Protein AF-A0A455SJT1-F1 (afdb_monomer_lite)

Secondary structure (DSSP, 8-state):
-----------HHHHHHHHHHHHHHHHHHHHHHHHHHHSSS--HHHHHHHHHHHHHH-HHHHSS-HHHHHHHHHHHHHHHGGGGGGGGGGGGSTTTHHHHHHHHS--

Radius of gyration: 16.38 Å; chains: 1; bounding box: 44×31×42 Å

InterPro domains:
  IPR016059 DNA ligase, ATP-dependent, conserved site [PS00697] (5-13)

Foldseek 3Di:
DDDDDDDDDDDPVVVVVVVLLVVLLVVLLVVLLVVPLVDAPDDLVNSLVVLVVVVVVDVSSVVDDSVSSNVSSVVSCVVCVVCNVV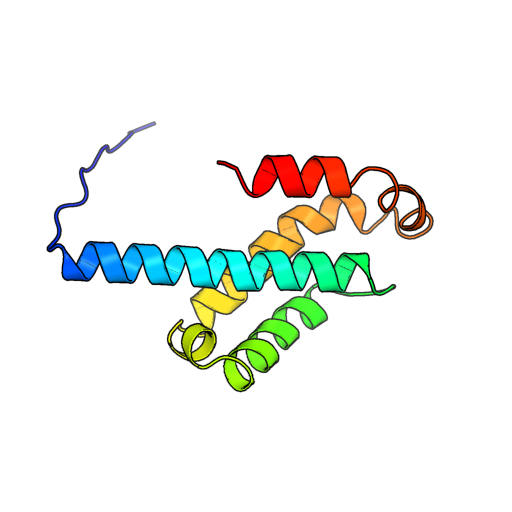RVPSVPVVVCVVVVVVVVVPD

Structure (mmCIF, N/CA/C/O backbone):
data_AF-A0A455SJT1-F1
#
_entry.id   AF-A0A455SJT1-F1
#
loop_
_atom_site.group_PDB
_atom_site.id
_atom_site.type_symbol
_atom_site.label_atom_id
_atom_site.label_alt_id
_atom_site.label_comp_id
_atom_site.label_asym_id
_atom_site.label_entity_id
_atom_site.label_seq_id
_atom_site.pdbx_PDB_ins_code
_atom_site.Cartn_x
_atom_site.Cartn_y
_atom_site.Cartn_z
_atom_site.occupancy
_atom_site.B_iso_or_equiv
_atom_site.auth_seq_id
_atom_site.auth_comp_id
_atom_site.auth_asym_id
_atom_site.auth_atom_id
_atom_site.pdbx_PDB_model_num
ATOM 1 N N . MET A 1 1 ? 27.036 13.695 5.127 1.00 56.38 1 MET A N 1
ATOM 2 C CA . MET A 1 1 ? 25.866 13.038 4.510 1.00 56.38 1 MET A CA 1
ATOM 3 C C . MET A 1 1 ? 26.153 12.923 3.025 1.00 56.38 1 MET A C 1
ATOM 5 O O . MET A 1 1 ? 26.275 13.953 2.380 1.00 56.38 1 MET A O 1
ATOM 9 N N . LEU A 1 2 ? 26.384 11.711 2.519 1.00 56.09 2 LEU A N 1
ATOM 10 C CA . LEU A 1 2 ? 26.608 11.482 1.090 1.00 56.09 2 LEU A CA 1
ATOM 11 C C . LEU A 1 2 ? 25.241 11.405 0.407 1.00 56.09 2 LEU A C 1
ATOM 13 O O . LEU A 1 2 ? 24.408 10.594 0.806 1.00 56.09 2 LEU A O 1
ATOM 17 N N . ILE A 1 3 ? 25.004 12.279 -0.567 1.00 62.12 3 ILE A N 1
ATOM 18 C CA . ILE A 1 3 ? 23.790 12.279 -1.383 1.00 62.12 3 ILE A CA 1
ATOM 19 C C . ILE A 1 3 ? 24.190 11.702 -2.737 1.00 62.12 3 ILE A C 1
ATOM 21 O O . ILE A 1 3 ? 24.996 12.294 -3.449 1.00 62.12 3 ILE A O 1
ATOM 25 N N . TYR A 1 4 ? 23.664 10.523 -3.058 1.00 73.25 4 TYR A N 1
ATOM 26 C CA . TYR A 1 4 ? 23.825 9.915 -4.372 1.00 73.25 4 TYR A CA 1
ATOM 27 C C . TYR A 1 4 ? 22.604 10.265 -5.213 1.00 73.25 4 TYR A C 1
ATOM 29 O O . TYR A 1 4 ? 21.497 9.812 -4.925 1.00 73.25 4 TYR A O 1
ATOM 37 N N . GLU A 1 5 ? 22.808 11.073 -6.246 1.00 76.56 5 GLU A N 1
ATOM 38 C CA . GLU A 1 5 ? 21.791 11.333 -7.258 1.00 76.56 5 GLU A CA 1
ATOM 39 C C . GLU A 1 5 ? 22.012 10.372 -8.425 1.00 76.56 5 GLU A C 1
ATOM 41 O O . GLU A 1 5 ? 23.073 10.361 -9.048 1.00 76.56 5 GLU A O 1
ATOM 46 N N . TYR A 1 6 ? 21.012 9.540 -8.708 1.00 77.94 6 TYR A N 1
ATOM 47 C CA . TYR A 1 6 ? 21.037 8.615 -9.834 1.00 77.94 6 TYR A CA 1
ATOM 48 C C . TYR A 1 6 ? 19.816 8.867 -10.709 1.00 77.94 6 TYR A C 1
ATOM 50 O O . TYR A 1 6 ? 18.690 8.946 -10.213 1.00 77.94 6 TYR A O 1
ATOM 58 N N . LYS A 1 7 ? 20.035 9.001 -12.017 1.00 80.50 7 LYS A N 1
ATOM 59 C CA . LYS A 1 7 ? 18.943 9.064 -12.989 1.00 80.50 7 LYS A CA 1
ATOM 60 C C . LYS A 1 7 ? 18.531 7.637 -13.312 1.00 80.50 7 LYS A C 1
ATOM 62 O O . LYS A 1 7 ? 19.368 6.814 -13.666 1.00 80.50 7 LYS A O 1
ATOM 67 N N . LEU A 1 8 ? 17.249 7.348 -13.139 1.00 83.19 8 LEU A N 1
ATOM 68 C CA . LEU A 1 8 ? 16.693 6.040 -13.444 1.00 83.19 8 LEU A CA 1
ATOM 69 C C . LEU A 1 8 ? 16.644 5.906 -14.971 1.00 83.19 8 LEU A C 1
ATOM 71 O O . LEU A 1 8 ? 15.908 6.645 -15.619 1.00 83.19 8 LEU A O 1
ATOM 75 N N . ASP A 1 9 ? 17.473 5.029 -15.534 1.00 88.56 9 ASP A N 1
ATOM 76 C CA . ASP A 1 9 ? 17.437 4.687 -16.957 1.00 88.56 9 ASP A CA 1
ATOM 77 C C . ASP A 1 9 ? 16.565 3.445 -17.155 1.00 88.56 9 ASP A C 1
ATOM 79 O O . ASP A 1 9 ? 16.608 2.499 -16.363 1.00 88.56 9 ASP A O 1
ATOM 83 N N . GLY A 1 10 ? 15.725 3.468 -18.181 1.00 91.06 10 GLY A N 1
ATOM 84 C CA . GLY A 1 10 ? 14.723 2.440 -18.388 1.00 91.06 10 GLY A CA 1
ATOM 85 C C . GLY A 1 10 ? 14.012 2.558 -19.725 1.00 91.06 10 GLY A C 1
ATOM 86 O O . GLY A 1 10 ? 13.896 3.616 -20.339 1.00 91.06 10 GLY A O 1
ATOM 87 N N . SER A 1 11 ? 13.490 1.431 -20.185 1.00 96.38 11 SER A N 1
ATOM 88 C CA . SER A 1 11 ? 12.595 1.388 -21.335 1.00 96.38 11 SER A CA 1
ATOM 89 C C . SER A 1 11 ? 11.237 2.018 -21.010 1.00 96.38 11 SER A C 1
ATOM 91 O O . SER A 1 11 ? 10.779 2.043 -19.864 1.00 96.38 11 SER A O 1
ATOM 93 N N . ARG A 1 12 ? 10.511 2.433 -22.053 1.00 95.44 12 ARG A N 1
ATOM 94 C CA . ARG A 1 12 ? 9.135 2.943 -21.926 1.00 95.44 12 ARG A CA 1
ATOM 95 C C . ARG A 1 12 ? 8.199 1.966 -21.202 1.00 95.44 12 ARG A C 1
ATOM 97 O O . ARG A 1 12 ? 7.338 2.400 -20.443 1.00 95.44 12 ARG A O 1
ATOM 104 N N . ALA A 1 13 ? 8.376 0.661 -21.417 1.00 96.25 13 ALA A N 1
ATOM 105 C CA . ALA A 1 13 ? 7.583 -0.373 -20.755 1.00 96.25 13 ALA A CA 1
ATOM 106 C C . ALA A 1 13 ? 7.856 -0.435 -19.242 1.00 96.25 13 ALA A C 1
ATOM 108 O O . ALA A 1 13 ? 6.921 -0.557 -18.456 1.00 96.25 13 ALA A O 1
ATOM 109 N N . GLN A 1 14 ? 9.118 -0.290 -18.824 1.00 95.06 14 GLN A N 1
ATOM 110 C CA . GLN A 1 14 ? 9.484 -0.266 -17.405 1.00 95.06 14 GLN A CA 1
ATOM 111 C C . GLN A 1 14 ? 8.910 0.964 -16.699 1.00 95.06 14 GLN A C 1
ATOM 113 O O . GLN A 1 14 ? 8.327 0.828 -15.626 1.00 95.06 14 GLN A O 1
ATOM 118 N N . PHE A 1 15 ? 8.990 2.145 -17.318 1.00 95.38 15 PHE A N 1
ATOM 119 C CA . PHE A 1 15 ? 8.359 3.344 -16.762 1.00 95.38 15 PHE A CA 1
ATOM 120 C C . PHE A 1 15 ? 6.840 3.196 -16.645 1.00 95.38 15 PHE A C 1
ATOM 122 O O . PHE A 1 15 ? 6.275 3.534 -15.610 1.00 95.38 15 PHE A O 1
ATOM 129 N N . ALA A 1 16 ? 6.178 2.620 -17.653 1.00 95.62 16 ALA A N 1
ATOM 130 C CA . ALA A 1 16 ? 4.740 2.366 -17.591 1.00 95.62 16 ALA A CA 1
ATOM 131 C C . ALA A 1 16 ? 4.356 1.424 -16.432 1.00 95.62 16 ALA A C 1
ATOM 133 O O . ALA A 1 16 ? 3.378 1.690 -15.733 1.00 95.62 16 ALA A O 1
ATOM 134 N N . ALA A 1 17 ? 5.148 0.374 -16.188 1.00 94.56 17 ALA A N 1
ATOM 135 C CA . ALA A 1 17 ? 4.938 -0.544 -15.069 1.00 94.56 17 ALA A CA 1
ATOM 136 C C . ALA A 1 17 ? 5.157 0.134 -13.703 1.00 94.56 17 ALA A C 1
ATOM 138 O O . ALA A 1 17 ? 4.395 -0.104 -12.766 1.00 94.56 17 ALA A O 1
ATOM 139 N N . ILE A 1 18 ? 6.160 1.015 -13.586 1.00 94.81 18 ILE A N 1
ATOM 140 C CA . ILE A 1 18 ? 6.386 1.820 -12.374 1.00 94.81 18 ILE A CA 1
ATOM 141 C C . ILE A 1 18 ? 5.182 2.728 -12.108 1.00 94.81 18 ILE A C 1
ATOM 143 O O . ILE A 1 18 ? 4.662 2.751 -10.994 1.00 94.81 18 ILE A O 1
ATOM 147 N N . GLU A 1 19 ? 4.697 3.428 -13.131 1.00 95.44 19 GLU A N 1
ATOM 148 C CA . GLU A 1 19 ? 3.520 4.293 -13.031 1.00 95.44 19 GLU A CA 1
ATOM 149 C C . GLU A 1 19 ? 2.263 3.518 -12.600 1.00 95.44 19 GLU A C 1
ATOM 151 O O . GLU A 1 19 ? 1.491 3.973 -11.752 1.00 95.44 19 GLU A O 1
ATOM 156 N N . GLU A 1 20 ? 2.062 2.309 -13.127 1.00 96.06 20 GLU A N 1
ATOM 157 C CA . GLU A 1 20 ? 0.969 1.428 -12.704 1.00 96.06 20 GLU A CA 1
ATOM 158 C C . GLU A 1 20 ? 1.114 0.978 -11.241 1.00 96.06 20 GLU A C 1
ATOM 160 O O . GLU A 1 20 ? 0.140 1.006 -10.478 1.00 96.06 20 GLU A O 1
ATOM 165 N N . ALA A 1 21 ? 2.330 0.634 -10.811 1.00 96.06 21 ALA A N 1
ATOM 166 C CA . ALA A 1 21 ? 2.611 0.267 -9.427 1.00 96.06 21 ALA A CA 1
ATOM 167 C C . ALA A 1 21 ? 2.379 1.442 -8.459 1.00 96.06 21 ALA A C 1
ATOM 169 O O . ALA A 1 21 ? 1.824 1.246 -7.370 1.00 96.06 21 ALA A O 1
ATOM 170 N N . ILE A 1 22 ? 2.740 2.670 -8.853 1.00 96.00 22 ILE A N 1
ATOM 171 C CA . ILE A 1 22 ? 2.479 3.892 -8.078 1.00 96.00 22 ILE A CA 1
ATOM 172 C C . ILE A 1 22 ? 0.972 4.108 -7.927 1.00 96.00 22 ILE A C 1
ATOM 174 O O . ILE A 1 22 ? 0.497 4.258 -6.796 1.00 96.00 22 ILE A O 1
ATOM 178 N N . ARG A 1 23 ? 0.206 4.050 -9.026 1.00 96.75 23 ARG A N 1
ATOM 179 C CA . ARG A 1 23 ? -1.262 4.187 -8.994 1.00 96.75 23 ARG A CA 1
ATOM 180 C C . ARG A 1 23 ? -1.913 3.141 -8.092 1.00 96.75 23 ARG A C 1
ATOM 182 O O . ARG A 1 23 ? -2.747 3.474 -7.252 1.00 96.75 23 ARG A O 1
ATOM 189 N N . THR A 1 24 ? -1.483 1.888 -8.201 1.00 96.88 24 THR A N 1
ATOM 190 C CA . THR A 1 24 ? -1.994 0.784 -7.375 1.00 96.88 24 THR A CA 1
ATOM 191 C C . THR A 1 24 ? -1.673 0.987 -5.892 1.00 96.88 24 THR A C 1
ATOM 193 O O . THR A 1 24 ? -2.530 0.806 -5.026 1.00 96.88 24 THR A O 1
ATOM 196 N N . THR A 1 25 ? -0.457 1.438 -5.578 1.00 96.94 25 THR A N 1
ATOM 197 C CA . THR A 1 25 ? -0.042 1.754 -4.202 1.00 96.94 25 THR A CA 1
ATOM 198 C C . THR A 1 25 ? -0.884 2.888 -3.611 1.00 96.94 25 THR A C 1
ATOM 200 O O . THR A 1 25 ? -1.341 2.799 -2.469 1.00 96.94 25 THR A O 1
ATOM 203 N N . GLN A 1 26 ? -1.118 3.953 -4.384 1.00 96.19 26 GLN A N 1
ATOM 204 C CA . GLN A 1 26 ? -1.966 5.074 -3.978 1.00 96.19 26 GLN A CA 1
ATOM 205 C C . GLN A 1 26 ? -3.416 4.633 -3.756 1.00 96.19 26 GLN A C 1
ATOM 207 O O . GLN A 1 26 ? -4.014 5.023 -2.754 1.00 96.19 26 GLN A O 1
ATOM 212 N N . PHE A 1 27 ? -3.956 3.782 -4.633 1.00 97.31 27 PHE A N 1
ATOM 213 C CA . PHE A 1 27 ? -5.292 3.204 -4.490 1.00 97.31 27 PHE A CA 1
ATOM 214 C C . PHE A 1 27 ? -5.453 2.455 -3.161 1.00 97.31 27 PHE A C 1
ATOM 216 O O . PHE A 1 27 ? -6.386 2.736 -2.405 1.00 97.31 27 PHE A O 1
ATOM 223 N N . ILE A 1 28 ? -4.518 1.558 -2.830 1.00 97.00 28 ILE A N 1
ATOM 224 C CA . ILE A 1 28 ? -4.558 0.794 -1.573 1.00 97.00 28 ILE A CA 1
ATOM 225 C C . ILE A 1 28 ? -4.473 1.740 -0.373 1.00 97.00 28 ILE A C 1
ATOM 227 O O . ILE A 1 28 ? -5.325 1.685 0.512 1.00 97.00 28 ILE A O 1
ATOM 231 N N . ARG A 1 29 ? -3.500 2.662 -0.369 1.00 96.31 29 ARG A N 1
ATOM 232 C CA . ARG A 1 29 ? -3.330 3.645 0.711 1.00 96.31 29 ARG A CA 1
ATOM 233 C C . ARG A 1 29 ? -4.602 4.467 0.932 1.00 96.31 29 ARG A C 1
ATOM 235 O O . ARG A 1 29 ? -5.054 4.605 2.065 1.00 96.31 29 ARG A O 1
ATOM 242 N N . ASN A 1 30 ? -5.179 5.015 -0.137 1.00 96.12 30 ASN A N 1
ATOM 243 C CA . ASN A 1 30 ? -6.368 5.865 -0.063 1.00 96.12 30 ASN A CA 1
ATOM 244 C C . ASN A 1 30 ? -7.598 5.074 0.410 1.00 96.12 30 ASN A C 1
ATOM 246 O O . ASN A 1 30 ? -8.394 5.592 1.192 1.00 96.12 30 ASN A O 1
ATOM 250 N N . THR A 1 31 ? -7.719 3.807 0.012 1.00 95.56 31 THR A N 1
ATOM 251 C CA . THR A 1 31 ? -8.784 2.914 0.486 1.00 95.56 31 THR A CA 1
ATOM 252 C C . THR A 1 31 ? -8.636 2.591 1.975 1.00 95.56 31 THR A C 1
ATOM 254 O O . THR A 1 31 ? -9.616 2.652 2.713 1.00 95.56 31 THR A O 1
ATOM 257 N N . CYS A 1 32 ? -7.416 2.337 2.460 1.00 95.12 32 CYS A N 1
ATOM 258 C CA . CYS A 1 32 ? -7.141 2.159 3.890 1.00 95.12 32 CYS A CA 1
ATOM 259 C C . CYS A 1 32 ? -7.468 3.421 4.708 1.00 95.12 32 CYS A C 1
ATOM 261 O O . CYS A 1 32 ? -8.058 3.321 5.784 1.00 95.12 32 CYS A O 1
ATOM 263 N N . LEU A 1 33 ? -7.129 4.609 4.193 1.00 92.38 33 LEU A N 1
ATOM 264 C CA . LEU A 1 33 ? -7.496 5.882 4.824 1.00 92.38 33 LEU A CA 1
ATOM 265 C C . LEU A 1 33 ? -9.018 6.049 4.900 1.00 92.38 33 LEU A C 1
ATOM 267 O O . LEU A 1 33 ? -9.539 6.394 5.960 1.00 92.38 33 LEU A O 1
ATOM 271 N N . ARG A 1 34 ? -9.732 5.753 3.807 1.00 91.69 34 ARG A N 1
ATOM 272 C CA . ARG A 1 34 ? -11.199 5.796 3.761 1.00 91.69 34 ARG A CA 1
ATOM 273 C C . ARG A 1 34 ? -11.823 4.836 4.774 1.00 91.69 34 ARG A C 1
ATOM 275 O O . ARG A 1 34 ? -12.660 5.262 5.561 1.00 91.69 34 ARG A O 1
ATOM 282 N N . LEU A 1 35 ? -11.350 3.588 4.824 1.00 91.75 35 LEU A N 1
ATOM 283 C CA . LEU A 1 35 ? -11.791 2.588 5.801 1.00 91.75 35 LEU A CA 1
ATOM 284 C C . LEU A 1 35 ? -11.635 3.098 7.240 1.00 91.75 35 LEU A C 1
ATOM 286 O O . LEU A 1 35 ? -12.557 2.982 8.044 1.00 91.75 35 LEU A O 1
ATOM 290 N N . TRP A 1 36 ? -10.486 3.698 7.566 1.00 90.62 36 TRP A N 1
ATOM 291 C CA . TRP A 1 36 ? -10.280 4.276 8.890 1.00 90.62 36 TRP A CA 1
ATOM 292 C C . TRP A 1 36 ? -11.193 5.474 9.157 1.00 90.62 36 TRP A C 1
ATOM 294 O O . TRP A 1 36 ? -11.642 5.643 10.285 1.00 90.62 36 TRP A O 1
ATOM 304 N N . MET A 1 37 ? -11.476 6.317 8.167 1.00 86.62 37 MET A N 1
ATOM 305 C CA . MET A 1 37 ? -12.377 7.457 8.353 1.00 86.62 37 MET A CA 1
ATOM 306 C C . MET A 1 37 ? -13.819 7.019 8.623 1.00 86.62 37 MET A C 1
ATOM 308 O O . MET A 1 37 ? -14.454 7.560 9.527 1.00 86.62 37 MET A O 1
ATOM 312 N N . ASP A 1 38 ? -14.308 6.033 7.873 1.00 87.12 38 ASP A N 1
ATOM 313 C CA . ASP A 1 38 ? -15.714 5.632 7.900 1.00 87.12 38 ASP A CA 1
ATOM 314 C C . ASP A 1 38 ? -16.049 4.748 9.118 1.00 87.12 38 ASP A C 1
ATOM 316 O O . ASP A 1 38 ? -17.160 4.811 9.647 1.00 87.12 38 ASP A O 1
ATOM 320 N N . ALA A 1 39 ? -15.088 3.958 9.616 1.00 86.19 39 ALA A N 1
ATOM 321 C CA . ALA A 1 39 ? -15.292 3.039 10.736 1.00 86.19 39 ALA A CA 1
ATOM 322 C C . ALA A 1 39 ? -14.591 3.477 12.040 1.00 86.19 39 ALA A C 1
ATOM 324 O O . ALA A 1 39 ? -13.517 4.092 12.072 1.00 86.19 39 ALA A O 1
ATOM 325 N N . ARG A 1 40 ? -15.198 3.134 13.183 1.00 82.88 40 ARG A N 1
ATOM 326 C CA . ARG A 1 40 ? -14.590 3.322 14.512 1.00 82.88 40 ARG A CA 1
ATOM 327 C C . ARG A 1 40 ? -13.776 2.096 14.904 1.00 82.88 40 ARG A C 1
ATOM 329 O O . ARG A 1 40 ? -14.122 0.984 14.537 1.00 82.88 40 ARG A O 1
ATOM 336 N N . GLY A 1 41 ? -12.705 2.315 15.666 1.00 85.44 41 GLY A N 1
ATOM 337 C CA . GLY A 1 41 ? -11.890 1.223 16.207 1.00 85.44 41 GLY A CA 1
ATOM 338 C C . GLY A 1 41 ? -10.991 0.504 15.197 1.00 85.44 41 GLY A C 1
ATOM 339 O O . GLY A 1 41 ? -10.392 -0.494 15.567 1.00 85.44 41 GLY A O 1
ATOM 340 N N . VAL A 1 42 ? -10.860 1.004 13.962 1.00 90.94 42 VAL A N 1
ATOM 341 C CA . VAL A 1 42 ? -9.957 0.421 12.955 1.00 90.94 42 VAL A CA 1
ATOM 342 C C . VAL A 1 42 ? -8.511 0.476 13.447 1.00 90.94 42 VAL A C 1
ATOM 344 O O . VAL A 1 42 ? -7.950 1.559 13.647 1.00 90.94 42 VAL A O 1
ATOM 347 N N . SER A 1 43 ? -7.922 -0.699 13.629 1.00 92.12 43 SER A N 1
ATOM 348 C CA . SER A 1 43 ? -6.542 -0.912 14.052 1.00 92.12 43 SER A CA 1
ATOM 349 C C . SER A 1 43 ? -5.588 -1.004 12.857 1.00 92.12 43 SER A C 1
ATOM 351 O O . SER A 1 43 ? -6.001 -1.169 11.708 1.00 92.12 43 SER A O 1
ATOM 353 N N .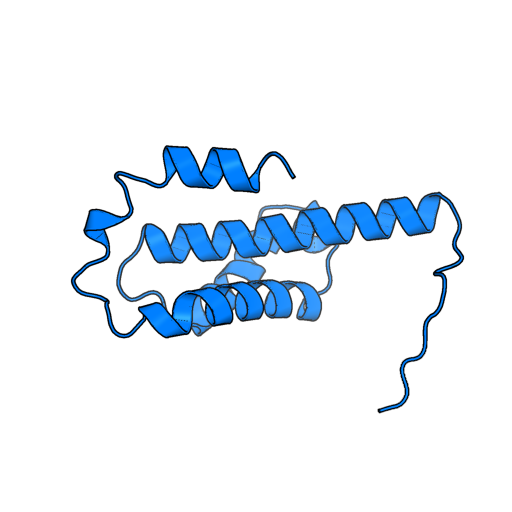 ARG A 1 44 ? -4.275 -0.964 13.124 1.00 93.38 44 ARG A N 1
ATOM 354 C CA . ARG A 1 44 ? -3.249 -1.225 12.100 1.00 93.38 44 ARG A CA 1
ATOM 355 C C . ARG A 1 44 ? -3.452 -2.582 11.421 1.00 93.38 44 ARG A C 1
ATOM 357 O O . ARG A 1 44 ? -3.308 -2.682 10.207 1.00 93.38 44 ARG A O 1
ATOM 364 N N . ASN A 1 45 ? -3.800 -3.613 12.192 1.00 94.56 45 ASN A N 1
ATOM 365 C CA . ASN A 1 45 ? -3.976 -4.969 11.671 1.00 94.56 45 ASN A CA 1
ATOM 366 C C . ASN A 1 45 ? -5.158 -5.059 10.700 1.00 94.56 45 ASN A C 1
ATOM 368 O O . ASN A 1 45 ? -5.057 -5.751 9.689 1.00 94.56 45 ASN A O 1
ATOM 372 N N . ASP A 1 46 ? -6.228 -4.303 10.951 1.00 94.62 46 ASP A N 1
ATOM 373 C CA . ASP A 1 46 ? -7.383 -4.244 10.049 1.00 94.62 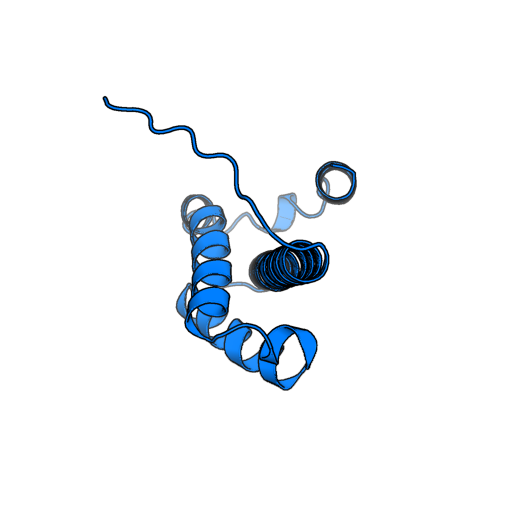46 ASP A CA 1
ATOM 374 C C . ASP A 1 46 ? -6.995 -3.650 8.688 1.00 94.62 46 ASP A C 1
ATOM 376 O O . ASP A 1 46 ? -7.415 -4.148 7.641 1.00 94.62 46 ASP A O 1
ATOM 380 N N . LEU A 1 47 ? -6.122 -2.633 8.680 1.00 94.94 47 LEU A N 1
ATOM 381 C CA . LEU A 1 47 ? -5.587 -2.065 7.439 1.00 94.94 47 LEU A CA 1
ATOM 382 C C . LEU A 1 47 ? -4.713 -3.073 6.681 1.00 94.94 47 LEU A C 1
ATOM 384 O O . LEU A 1 47 ? -4.873 -3.219 5.470 1.00 94.94 47 LEU A O 1
ATOM 388 N N . GLN A 1 48 ? -3.847 -3.812 7.383 1.00 95.25 48 GLN A N 1
ATOM 389 C CA . GLN A 1 48 ? -3.023 -4.859 6.766 1.00 95.25 48 GLN A CA 1
ATOM 390 C C . GLN A 1 48 ? -3.886 -5.984 6.171 1.00 95.25 48 GLN A C 1
ATOM 392 O O . GLN A 1 48 ? -3.587 -6.488 5.086 1.00 95.25 48 GLN A O 1
ATOM 397 N N . HIS A 1 49 ? -4.976 -6.367 6.845 1.00 95.44 49 HIS A N 1
ATOM 398 C CA . HIS A 1 49 ? -5.907 -7.375 6.337 1.00 95.44 49 HIS A CA 1
ATOM 399 C C . HIS A 1 49 ? -6.672 -6.878 5.102 1.00 95.44 49 HIS A C 1
ATOM 401 O O . HIS A 1 49 ? -6.833 -7.618 4.127 1.00 95.44 49 HIS A O 1
ATOM 407 N N . SER A 1 50 ? -7.066 -5.601 5.096 1.00 94.38 50 SER A N 1
ATOM 408 C CA . SER A 1 50 ? -7.735 -4.959 3.960 1.00 94.38 50 SER A CA 1
ATOM 409 C C . SER A 1 50 ? -6.931 -5.091 2.658 1.00 94.38 50 SER A C 1
ATOM 411 O O . SER A 1 50 ? -7.495 -5.402 1.612 1.00 94.38 50 SER A O 1
ATOM 413 N N . CYS A 1 51 ? -5.596 -5.007 2.702 1.00 93.62 51 CYS A N 1
ATOM 414 C CA . CYS A 1 51 ? -4.744 -5.215 1.522 1.00 93.62 51 CYS A CA 1
ATOM 415 C C . CYS A 1 51 ? -4.891 -6.597 0.863 1.00 93.62 51 CYS A C 1
ATOM 417 O O . CYS A 1 51 ? -4.719 -6.729 -0.354 1.00 93.62 51 CYS A O 1
ATOM 419 N N . ALA A 1 52 ? -5.165 -7.644 1.647 1.00 93.62 52 ALA A N 1
ATOM 420 C CA . ALA A 1 52 ? -5.411 -8.982 1.116 1.00 93.62 52 ALA A CA 1
ATOM 421 C C . ALA A 1 52 ? -6.799 -9.074 0.470 1.00 93.62 52 ALA A C 1
ATOM 423 O O . ALA A 1 52 ? -6.945 -9.691 -0.584 1.00 93.62 52 ALA A O 1
ATOM 424 N N . VAL A 1 53 ? -7.794 -8.417 1.071 1.00 96.31 53 VAL A N 1
ATOM 425 C CA . VAL A 1 53 ? -9.154 -8.313 0.529 1.00 96.31 53 VAL A CA 1
ATOM 426 C C . VAL A 1 53 ? -9.149 -7.553 -0.801 1.00 96.31 53 VAL A C 1
ATOM 428 O O . VAL A 1 53 ? -9.670 -8.062 -1.790 1.00 96.31 53 VAL A O 1
ATOM 431 N N . LEU A 1 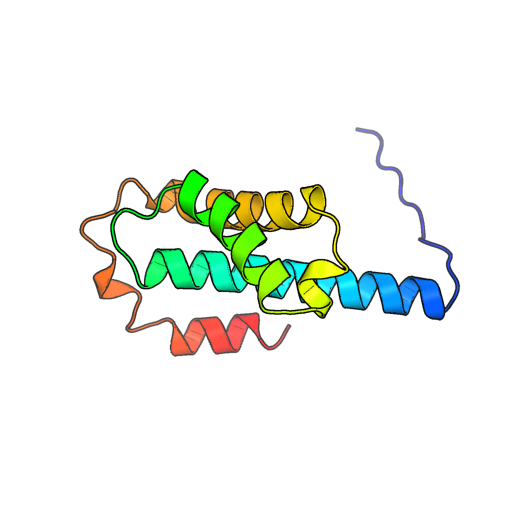54 ? -8.481 -6.399 -0.867 1.00 95.88 54 LEU A N 1
ATOM 432 C CA . LEU A 1 54 ? -8.385 -5.589 -2.085 1.00 95.88 54 LEU A CA 1
ATOM 433 C C . LEU A 1 54 ? -7.721 -6.343 -3.238 1.00 95.88 54 LEU A C 1
ATOM 435 O O . LEU A 1 54 ? -8.197 -6.269 -4.364 1.00 95.88 54 LEU A O 1
ATOM 439 N N . ALA A 1 55 ? -6.673 -7.123 -2.976 1.00 95.25 55 ALA A N 1
ATOM 440 C CA . ALA A 1 55 ? -6.048 -7.926 -4.026 1.00 95.25 55 ALA A CA 1
ATOM 441 C C . ALA A 1 55 ? -6.940 -9.059 -4.545 1.00 95.25 55 ALA A C 1
ATOM 443 O O . ALA A 1 55 ? -6.800 -9.461 -5.692 1.00 95.25 55 ALA A O 1
ATOM 444 N N . ARG A 1 56 ? -7.864 -9.579 -3.730 1.00 96.06 56 ARG A N 1
ATOM 445 C CA . ARG A 1 56 ? -8.857 -10.554 -4.208 1.00 96.06 56 ARG A CA 1
ATOM 446 C C . ARG A 1 56 ? -9.957 -9.898 -5.042 1.00 96.06 56 ARG A C 1
ATOM 448 O O . ARG A 1 56 ? -10.501 -10.546 -5.924 1.00 96.06 56 ARG A O 1
ATOM 455 N N . GLN A 1 57 ? -10.285 -8.638 -4.758 1.00 96.81 57 GLN A N 1
ATOM 456 C CA . GLN A 1 57 ? -11.338 -7.893 -5.456 1.00 96.81 57 GLN A CA 1
ATOM 457 C C . GLN A 1 57 ? -10.854 -7.264 -6.765 1.00 96.81 57 GLN A C 1
ATOM 459 O O . GLN A 1 57 ? -11.606 -7.196 -7.733 1.00 96.81 57 GLN A O 1
ATOM 464 N N . PHE A 1 58 ? -9.604 -6.803 -6.799 1.00 96.31 58 PHE A N 1
ATOM 465 C CA . PHE A 1 58 ? -9.062 -6.015 -7.897 1.00 96.31 58 PHE A CA 1
ATOM 466 C C . PHE A 1 58 ? -7.838 -6.714 -8.504 1.00 96.31 58 PHE A C 1
ATOM 468 O O . PHE A 1 58 ? -6.777 -6.734 -7.873 1.00 96.31 58 PHE A O 1
ATOM 475 N N . PRO A 1 59 ? -7.931 -7.239 -9.742 1.00 94.75 59 PRO A N 1
ATOM 476 C CA . PRO A 1 59 ? -6.811 -7.913 -10.405 1.00 94.75 59 PRO A CA 1
ATOM 477 C C . PRO A 1 59 ? -5.550 -7.043 -10.528 1.00 94.75 59 PRO A C 1
ATOM 479 O O . PRO A 1 59 ? -4.440 -7.538 -10.356 1.00 94.75 59 PRO A O 1
ATOM 482 N N . PHE A 1 60 ? -5.706 -5.731 -10.735 1.00 94.12 60 PHE A N 1
ATOM 483 C CA . PHE A 1 60 ? -4.575 -4.794 -10.766 1.00 94.12 60 PHE A CA 1
ATOM 484 C C . PHE A 1 60 ? -3.919 -4.604 -9.387 1.00 94.12 60 PHE A C 1
ATOM 486 O O . PHE A 1 60 ? -2.746 -4.274 -9.297 1.00 94.12 60 PHE A O 1
ATOM 493 N N . ALA A 1 61 ? -4.644 -4.820 -8.286 1.00 95.12 61 ALA A N 1
ATOM 494 C CA . ALA A 1 61 ? -4.043 -4.820 -6.955 1.00 95.12 61 ALA A CA 1
ATOM 495 C C . ALA A 1 61 ? -3.321 -6.144 -6.673 1.00 95.12 61 ALA A C 1
ATOM 497 O O . ALA A 1 61 ? -2.346 -6.161 -5.924 1.00 95.12 61 ALA A O 1
ATOM 498 N N . LEU A 1 62 ? -3.773 -7.248 -7.278 1.00 95.94 62 LEU A N 1
ATOM 499 C CA . LEU A 1 62 ? -3.117 -8.552 -7.181 1.00 95.94 62 LEU A CA 1
ATOM 500 C C . LEU A 1 62 ? -1.758 -8.586 -7.885 1.00 95.94 62 LEU A C 1
ATOM 502 O O . LEU A 1 62 ? -0.855 -9.261 -7.393 1.00 95.94 62 LEU A O 1
ATOM 506 N N . SER A 1 63 ? -1.608 -7.860 -9.000 1.00 94.00 63 SER A N 1
ATOM 507 C CA . SER A 1 63 ? -0.334 -7.768 -9.731 1.00 94.00 63 SER A CA 1
ATOM 508 C C . SER A 1 63 ? 0.782 -7.155 -8.877 1.00 94.00 63 SER A C 1
ATOM 510 O O . SER A 1 63 ? 1.961 -7.447 -9.084 1.00 94.00 63 SER A O 1
ATOM 512 N N . LEU A 1 64 ? 0.421 -6.366 -7.858 1.00 94.94 64 LEU A N 1
ATOM 513 C CA . LEU A 1 64 ? 1.354 -5.853 -6.869 1.00 94.94 64 LEU A CA 1
ATOM 514 C C . LEU A 1 64 ? 1.657 -6.913 -5.794 1.00 94.94 64 LEU A C 1
ATOM 516 O O . LEU A 1 64 ? 0.763 -7.472 -5.142 1.00 94.94 64 LEU A O 1
ATOM 520 N N . ASN A 1 65 ? 2.948 -7.159 -5.559 1.00 94.69 65 ASN A N 1
ATOM 521 C CA . ASN A 1 65 ? 3.390 -8.137 -4.566 1.00 94.69 65 ASN A CA 1
ATOM 522 C C . ASN A 1 65 ? 2.868 -7.807 -3.149 1.00 94.69 65 ASN A C 1
ATOM 524 O O . ASN A 1 65 ? 2.549 -6.663 -2.815 1.00 94.69 65 ASN A O 1
ATOM 528 N N . SER A 1 66 ? 2.768 -8.828 -2.296 1.00 94.56 66 SER A N 1
ATOM 529 C CA . SER A 1 66 ? 2.161 -8.707 -0.963 1.00 94.56 66 SER A CA 1
ATOM 530 C C . SER A 1 66 ? 2.870 -7.700 -0.054 1.00 94.56 66 SER A C 1
ATOM 532 O O . SER A 1 66 ? 2.193 -6.954 0.653 1.00 94.56 66 SER A O 1
ATOM 534 N N . GLN A 1 67 ? 4.204 -7.636 -0.099 1.00 96.56 67 GLN A N 1
ATOM 535 C CA . GLN A 1 67 ? 4.993 -6.713 0.722 1.00 96.56 67 GLN A CA 1
ATOM 536 C C . GLN A 1 67 ? 4.732 -5.254 0.336 1.00 96.56 67 GLN A C 1
ATOM 538 O O . GLN A 1 67 ? 4.527 -4.414 1.206 1.00 96.56 67 GLN A O 1
ATOM 543 N N . ALA A 1 68 ? 4.661 -4.947 -0.961 1.00 96.25 68 ALA A N 1
ATOM 544 C CA . ALA A 1 68 ? 4.362 -3.604 -1.447 1.00 96.25 68 ALA A CA 1
ATOM 545 C C . ALA A 1 68 ? 2.944 -3.155 -1.058 1.00 96.25 68 ALA A C 1
ATOM 547 O O . ALA A 1 68 ? 2.740 -2.002 -0.672 1.00 96.25 68 ALA A O 1
ATOM 548 N N . ARG A 1 69 ? 1.968 -4.074 -1.072 1.00 97.00 69 ARG A N 1
ATOM 549 C CA . ARG A 1 69 ? 0.611 -3.789 -0.581 1.00 97.00 69 ARG A CA 1
ATOM 550 C C . ARG A 1 69 ? 0.591 -3.490 0.918 1.00 97.00 69 ARG A C 1
ATOM 552 O O . ARG A 1 69 ? -0.005 -2.498 1.325 1.00 97.00 69 ARG A O 1
ATOM 559 N N . GLN A 1 70 ? 1.276 -4.301 1.723 1.00 96.75 70 GLN A N 1
ATOM 560 C CA . GLN A 1 70 ? 1.415 -4.070 3.166 1.00 96.75 70 GLN A CA 1
ATOM 561 C C . GLN A 1 70 ? 2.134 -2.750 3.464 1.00 96.75 70 GLN A C 1
ATOM 563 O O . GLN A 1 70 ? 1.685 -1.987 4.311 1.00 96.75 70 GLN A O 1
ATOM 568 N N . ALA A 1 71 ? 3.181 -2.414 2.708 1.00 96.94 71 ALA A N 1
ATOM 569 C CA . ALA A 1 71 ? 3.862 -1.130 2.831 1.00 96.94 71 ALA A CA 1
ATOM 570 C C . ALA A 1 71 ? 2.925 0.059 2.534 1.00 96.94 71 ALA A C 1
ATOM 572 O O . ALA A 1 71 ? 3.047 1.115 3.155 1.00 96.94 71 ALA A O 1
ATOM 573 N N . ALA A 1 72 ? 1.963 -0.091 1.615 1.00 96.69 72 ALA A N 1
ATOM 574 C CA . ALA A 1 72 ? 0.951 0.932 1.351 1.00 96.69 72 ALA A CA 1
ATOM 575 C C . ALA A 1 72 ? 0.005 1.144 2.547 1.00 96.69 72 ALA A C 1
ATOM 577 O O . ALA A 1 72 ? -0.294 2.292 2.892 1.00 96.69 72 ALA A O 1
ATOM 578 N N . ALA A 1 73 ? -0.432 0.066 3.205 1.00 97.00 73 ALA A N 1
ATOM 579 C CA . ALA A 1 73 ? -1.238 0.154 4.422 1.00 97.00 73 ALA A CA 1
ATOM 580 C C . ALA A 1 73 ? -0.439 0.670 5.625 1.00 97.00 73 ALA A C 1
ATOM 582 O O . ALA A 1 73 ? -0.963 1.482 6.385 1.00 97.00 73 ALA A O 1
ATOM 583 N N . ASP A 1 74 ? 0.842 0.324 5.753 1.00 96.50 74 ASP A N 1
ATOM 584 C CA . ASP A 1 74 ? 1.722 0.898 6.774 1.00 96.50 74 ASP A CA 1
ATOM 585 C C . ASP A 1 74 ? 1.923 2.404 6.579 1.00 96.50 74 ASP A C 1
ATOM 587 O O . ASP A 1 74 ? 1.892 3.163 7.548 1.00 96.50 74 ASP A O 1
ATOM 591 N N . ARG A 1 75 ? 2.039 2.873 5.329 1.00 95.88 75 ARG A N 1
ATOM 592 C CA . ARG A 1 75 ? 2.045 4.312 5.014 1.00 95.88 75 ARG A CA 1
ATOM 593 C C . ARG A 1 75 ? 0.727 4.985 5.393 1.00 95.88 75 ARG A C 1
ATOM 595 O O . ARG A 1 75 ? 0.747 6.101 5.907 1.00 95.88 75 ARG A O 1
ATOM 602 N N . ALA A 1 76 ? -0.411 4.327 5.161 1.00 95.75 76 ALA A N 1
ATOM 603 C CA . ALA A 1 76 ? -1.705 4.833 5.618 1.00 95.75 76 ALA A CA 1
ATOM 604 C C . ALA A 1 76 ? -1.759 4.895 7.154 1.00 95.75 76 ALA A C 1
ATOM 606 O O . ALA A 1 76 ? -2.168 5.910 7.712 1.00 95.75 76 ALA A O 1
ATOM 607 N N . TRP A 1 77 ? -1.274 3.858 7.843 1.00 94.75 77 TRP A N 1
ATOM 608 C CA . TRP A 1 77 ? -1.203 3.831 9.300 1.00 94.75 77 TRP A CA 1
ATOM 609 C C . TRP A 1 77 ? -0.284 4.915 9.861 1.00 94.75 77 TRP A C 1
ATOM 611 O O . TRP A 1 77 ? -0.650 5.555 10.836 1.00 94.75 77 TRP A O 1
ATOM 621 N N . ALA A 1 78 ? 0.866 5.181 9.242 1.00 94.12 78 ALA A N 1
ATOM 622 C CA . ALA A 1 78 ? 1.758 6.264 9.652 1.00 94.12 78 ALA A CA 1
ATOM 623 C C . ALA A 1 78 ? 1.079 7.645 9.578 1.00 94.12 78 ALA A C 1
ATOM 625 O O . ALA A 1 78 ? 1.347 8.503 10.413 1.00 94.12 78 ALA A O 1
ATOM 626 N N . ALA A 1 79 ? 0.168 7.849 8.620 1.00 90.44 79 ALA A N 1
ATOM 627 C CA . ALA A 1 79 ? -0.647 9.061 8.539 1.00 90.44 79 ALA A CA 1
ATOM 628 C C . ALA A 1 79 ? -1.789 9.088 9.575 1.00 90.44 79 ALA A C 1
ATOM 630 O O . ALA A 1 79 ? -2.200 10.159 10.010 1.00 90.44 79 ALA A O 1
ATOM 631 N N . ILE A 1 80 ? -2.301 7.920 9.972 1.00 90.12 80 ILE A N 1
ATOM 632 C CA . ILE A 1 80 ? -3.414 7.758 10.919 1.00 90.12 80 ILE A CA 1
ATOM 633 C C . ILE A 1 80 ? -2.955 7.800 12.380 1.00 90.12 80 ILE A C 1
ATOM 635 O O . ILE A 1 80 ? -3.656 8.351 13.229 1.00 90.12 80 ILE A O 1
ATOM 639 N N . SER A 1 81 ? -1.816 7.186 12.699 1.00 88.69 81 SER A N 1
ATOM 640 C CA . SER A 1 81 ? -1.369 6.920 14.067 1.00 88.69 81 SER A CA 1
ATOM 641 C C . SER A 1 81 ? -1.294 8.171 14.949 1.00 88.69 81 SER A C 1
ATOM 643 O O . SER A 1 81 ? -1.733 8.061 16.098 1.00 88.69 81 SER A O 1
ATOM 645 N N . PRO A 1 82 ? -0.911 9.370 14.451 1.00 86.12 82 PRO A N 1
ATOM 646 C CA . PRO A 1 82 ? -0.939 10.587 15.263 1.00 86.12 82 PRO A CA 1
ATOM 647 C C . PRO A 1 82 ? -2.358 10.990 15.696 1.00 86.12 82 PRO A C 1
ATOM 649 O O . PRO A 1 82 ? -2.534 11.630 16.727 1.00 86.12 82 PRO A O 1
ATOM 652 N N . PHE A 1 83 ? -3.382 10.593 14.934 1.00 82.38 83 PHE A N 1
ATOM 653 C CA . PHE A 1 83 ? -4.792 10.893 15.200 1.00 82.38 83 PHE A CA 1
ATOM 654 C C . PHE A 1 83 ? -5.529 9.758 15.922 1.00 82.38 83 PHE A C 1
ATOM 656 O O . PHE A 1 83 ? -6.682 9.931 16.321 1.00 82.38 83 PHE A O 1
ATOM 663 N N . SER A 1 84 ? -4.895 8.595 16.095 1.00 71.38 84 SER A N 1
ATOM 664 C CA . SER A 1 84 ? -5.531 7.400 16.665 1.00 71.38 84 SER A CA 1
ATOM 665 C C . SER A 1 84 ? -5.983 7.583 18.123 1.00 71.38 84 SER A C 1
ATOM 667 O O . SER A 1 84 ? -7.022 7.050 18.515 1.00 71.38 84 SER A O 1
ATOM 669 N N . SER A 1 85 ? -5.279 8.415 18.897 1.00 66.38 85 SER A N 1
ATOM 670 C CA . SER A 1 85 ? -5.645 8.811 20.265 1.00 66.38 85 SER A CA 1
ATOM 671 C C . SER A 1 85 ? -6.823 9.797 20.324 1.00 66.38 85 SER A C 1
ATOM 673 O O . SER A 1 85 ? -7.499 9.889 21.344 1.00 66.38 85 SER A O 1
ATOM 675 N N . CYS A 1 86 ? -7.141 10.485 19.220 1.00 60.16 86 CYS A N 1
ATOM 676 C CA . CYS A 1 86 ? -8.210 11.490 19.129 1.00 60.16 86 CYS A CA 1
ATOM 677 C C . CYS A 1 86 ? -9.577 10.886 18.718 1.00 60.16 86 CYS A C 1
ATOM 679 O O . CYS A 1 86 ? -10.471 11.571 18.210 1.00 60.16 86 CYS A O 1
ATOM 681 N N . SER A 1 87 ? -9.755 9.582 18.960 1.00 53.88 87 SER A N 1
ATOM 682 C CA . SER A 1 87 ? -10.916 8.752 18.589 1.00 53.88 87 SER A CA 1
ATOM 683 C C . SER A 1 87 ? -12.320 9.369 18.825 1.00 53.88 87 SER A C 1
ATOM 685 O O . SER A 1 87 ? -13.195 9.161 17.976 1.00 53.88 87 SER A O 1
ATOM 687 N N . PRO A 1 88 ?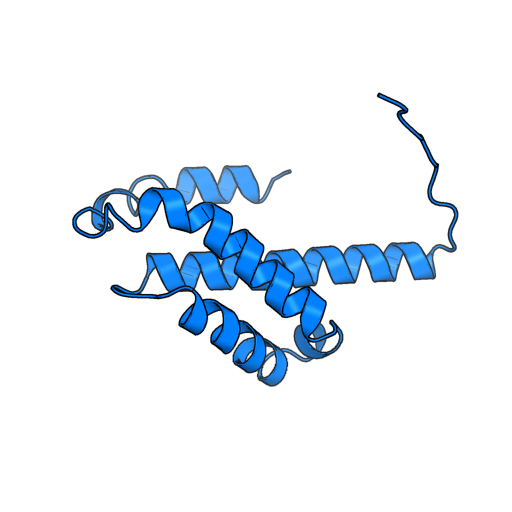 -12.587 10.186 19.874 1.00 52.34 88 PRO A N 1
ATOM 688 C CA . PRO A 1 88 ? -13.914 10.782 20.085 1.00 52.34 88 PRO A CA 1
ATOM 689 C C . PRO A 1 88 ? -14.351 11.804 19.017 1.00 52.34 88 PRO A C 1
ATOM 691 O O . PRO A 1 88 ? -15.548 12.068 18.879 1.00 52.34 88 PRO A O 1
ATOM 694 N N . TYR A 1 89 ? -13.415 12.381 18.252 1.00 50.53 89 TYR A N 1
ATOM 695 C CA . TYR A 1 89 ? -13.654 13.556 17.401 1.00 50.53 89 TYR A CA 1
ATOM 696 C C . TYR A 1 89 ? -13.625 13.277 15.883 1.00 50.53 89 TYR A C 1
ATOM 698 O O . TYR A 1 89 ? -13.515 14.208 15.086 1.00 50.53 89 TYR A O 1
ATOM 706 N N . LYS A 1 90 ? -13.819 12.021 15.440 1.00 57.81 90 LYS A N 1
ATOM 707 C CA . LYS A 1 90 ? -13.910 11.671 13.998 1.00 57.81 90 LYS A CA 1
ATOM 708 C C . LYS A 1 90 ? -15.021 12.415 13.227 1.00 57.81 90 LYS A C 1
ATOM 710 O O . LYS A 1 90 ? -14.933 12.565 12.014 1.00 57.81 90 LYS A O 1
ATOM 715 N N . ARG A 1 91 ? -16.044 12.954 13.909 1.00 48.88 91 ARG A N 1
ATOM 716 C CA . ARG A 1 91 ? -17.208 13.607 13.269 1.00 48.88 91 ARG A CA 1
ATOM 717 C C . ARG A 1 91 ? -16.930 14.965 12.602 1.00 48.88 91 ARG A C 1
ATOM 719 O O . ARG A 1 91 ? -17.719 15.356 11.751 1.00 48.88 91 ARG A O 1
ATOM 726 N N . ARG A 1 92 ? -15.845 15.685 12.930 1.00 47.00 92 ARG A N 1
ATOM 727 C CA . ARG A 1 92 ? -15.617 17.059 12.412 1.00 47.00 92 ARG A CA 1
ATOM 728 C C . ARG A 1 92 ? -14.798 17.135 11.109 1.00 47.00 92 ARG A C 1
ATOM 730 O O . ARG A 1 92 ? -14.707 18.204 10.518 1.00 47.00 92 ARG A O 1
ATOM 737 N N . LEU A 1 93 ? -14.247 16.021 10.617 1.00 50.59 93 LEU A N 1
ATOM 738 C CA . LEU A 1 93 ? -13.500 15.977 9.346 1.00 50.59 93 LEU A CA 1
ATOM 739 C C . LEU A 1 93 ? -14.402 15.825 8.106 1.00 50.59 93 LEU A C 1
ATOM 741 O O . LEU A 1 93 ? -14.010 16.233 7.016 1.00 50.59 93 LEU A O 1
ATOM 745 N N . HIS A 1 94 ? -15.638 15.337 8.259 1.00 47.28 94 HIS A N 1
ATOM 746 C CA . HIS A 1 94 ? -16.585 15.193 7.143 1.00 47.28 94 HIS A CA 1
ATOM 747 C C . HIS A 1 94 ? -16.989 16.532 6.496 1.00 47.28 94 HIS A C 1
ATOM 749 O O . HIS A 1 94 ? -17.382 16.542 5.335 1.00 47.28 94 HIS A O 1
ATOM 755 N N . ALA A 1 95 ? -16.846 17.661 7.201 1.00 43.97 95 ALA A N 1
ATOM 756 C CA . ALA A 1 95 ? -17.249 18.976 6.698 1.00 43.97 95 ALA A CA 1
ATOM 757 C C . ALA A 1 95 ? -16.187 19.689 5.831 1.00 43.97 95 ALA A C 1
ATOM 759 O O . ALA A 1 95 ? -16.528 20.638 5.138 1.00 43.97 95 ALA A O 1
ATOM 760 N N . ASN A 1 96 ? -14.921 19.245 5.834 1.00 49.56 96 ASN A N 1
ATOM 761 C CA . ASN A 1 96 ? -13.822 19.930 5.122 1.00 49.56 96 ASN A CA 1
ATOM 762 C C . ASN A 1 96 ? -13.106 19.064 4.064 1.00 49.56 96 ASN A C 1
ATOM 764 O O . ASN A 1 96 ? -12.178 19.526 3.402 1.00 49.56 96 ASN A O 1
ATOM 768 N N . LEU A 1 97 ? -13.510 17.801 3.885 1.00 49.75 97 LEU A N 1
ATOM 769 C CA . LEU A 1 97 ? -12.784 16.850 3.032 1.00 49.75 97 LEU A CA 1
ATOM 770 C C . LEU A 1 97 ? -13.202 16.836 1.557 1.00 49.75 97 LEU A C 1
ATOM 772 O O . LEU A 1 97 ? -12.416 16.356 0.743 1.00 49.75 97 LEU A O 1
ATOM 776 N N . ASN A 1 98 ? -14.343 17.425 1.179 1.00 46.22 98 ASN A N 1
ATOM 777 C CA . ASN A 1 98 ? -14.597 17.728 -0.240 1.00 46.22 98 ASN A CA 1
ATOM 778 C C . ASN A 1 98 ? -13.539 18.708 -0.781 1.00 46.22 98 ASN A C 1
ATOM 780 O O . ASN A 1 98 ? -13.093 18.579 -1.917 1.00 46.22 98 ASN A O 1
ATOM 784 N N . THR A 1 99 ? -13.047 19.610 0.069 1.00 50.12 99 THR A N 1
ATOM 785 C CA . THR A 1 99 ? -12.001 20.587 -0.253 1.00 50.12 99 THR A CA 1
ATOM 786 C C . THR A 1 99 ? -10.602 19.956 -0.329 1.00 50.12 99 THR A C 1
ATOM 788 O O . THR A 1 99 ? -9.792 20.335 -1.169 1.00 50.12 99 THR A O 1
ATOM 791 N N . LEU A 1 100 ? -10.313 18.948 0.503 1.00 47.44 100 LEU A N 1
ATOM 792 C CA . LEU A 1 100 ? -9.009 18.262 0.557 1.00 47.44 100 LEU A CA 1
ATOM 793 C C . LEU A 1 100 ? -8.863 17.139 -0.487 1.00 47.44 100 LEU A C 1
ATOM 795 O O . LEU A 1 100 ? -7.767 16.929 -1.005 1.00 47.44 100 LEU A O 1
ATOM 799 N N . LEU A 1 101 ? -9.954 16.455 -0.852 1.00 50.56 101 LEU A N 1
ATOM 800 C CA . LEU A 1 101 ? -9.961 15.484 -1.956 1.00 50.56 101 LEU A CA 1
ATOM 801 C C . LEU A 1 101 ? -9.764 16.162 -3.320 1.00 50.56 101 LEU A C 1
ATOM 803 O O . LEU A 1 101 ? -9.054 15.616 -4.160 1.00 50.56 101 LEU A O 1
ATOM 807 N N . LEU A 1 102 ? -10.287 17.379 -3.512 1.00 46.50 102 LEU A N 1
ATOM 808 C CA . LEU A 1 102 ? -9.985 18.206 -4.690 1.00 46.50 102 LEU A CA 1
ATOM 809 C C . LEU A 1 102 ? -8.505 18.617 -4.763 1.00 46.50 102 LEU A C 1
ATOM 811 O O . LEU A 1 102 ? -7.944 18.683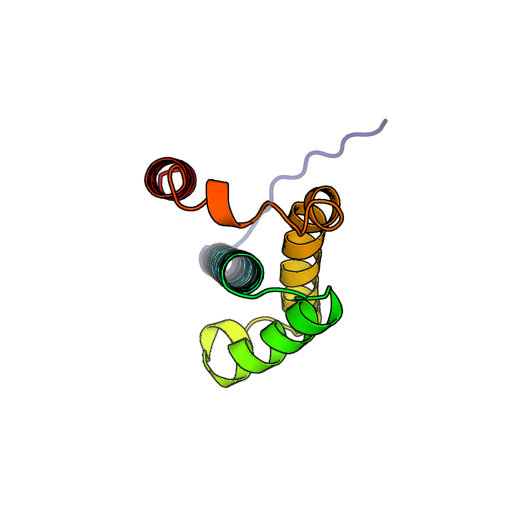 -5.856 1.00 46.50 102 LEU A O 1
ATOM 815 N N . TYR A 1 103 ? -7.862 18.852 -3.615 1.00 45.47 103 TYR A N 1
ATOM 816 C CA . TYR A 1 103 ? -6.466 19.296 -3.540 1.00 45.47 103 TYR A CA 1
ATOM 817 C C . TYR A 1 103 ? -5.449 18.161 -3.754 1.00 45.47 103 TYR A C 1
ATOM 819 O O . TYR A 1 103 ? -4.367 18.391 -4.286 1.00 45.47 103 TYR A O 1
ATOM 827 N N . LEU A 1 104 ? -5.790 16.930 -3.358 1.00 43.41 104 LEU A N 1
ATOM 828 C CA . LEU A 1 104 ? -4.924 15.751 -3.512 1.00 43.41 104 LEU A CA 1
ATOM 829 C C . LEU A 1 104 ? -5.162 14.970 -4.813 1.00 43.41 104 LEU A C 1
ATOM 831 O O . LEU A 1 104 ? -4.355 14.107 -5.142 1.00 43.41 104 LEU A O 1
ATOM 835 N N . SER A 1 105 ? -6.244 15.261 -5.542 1.00 42.09 105 SER A N 1
ATOM 836 C CA . SER A 1 105 ? -6.542 14.656 -6.848 1.00 42.09 105 SER A CA 1
ATOM 837 C C . SER A 1 105 ? -6.045 15.485 -8.046 1.00 42.09 105 SER A C 1
ATOM 839 O O . SER A 1 105 ? -6.162 15.012 -9.172 1.00 42.09 105 SER A O 1
ATOM 841 N N . ASN A 1 106 ? -5.514 16.697 -7.825 1.00 34.34 106 ASN A N 1
ATOM 842 C CA . ASN A 1 106 ? -5.028 17.627 -8.863 1.00 34.34 106 ASN A CA 1
ATOM 843 C C . ASN A 1 106 ? -3.522 17.951 -8.748 1.00 34.34 106 ASN A C 1
ATOM 845 O O . ASN A 1 106 ? -3.088 19.046 -9.108 1.00 34.34 106 ASN A O 1
ATOM 849 N N . LYS A 1 107 ? -2.713 17.026 -8.229 1.00 36.84 107 LYS A N 1
ATOM 850 C CA . LYS A 1 107 ? -1.250 17.108 -8.302 1.00 36.84 107 LYS A CA 1
ATOM 851 C C . LYS A 1 107 ? -0.666 15.825 -8.856 1.00 36.84 107 LYS A C 1
ATOM 853 O O . LYS A 1 107 ? -1.188 14.755 -8.477 1.00 36.84 107 LYS A O 1
#

pLDDT: mean 82.28, std 19.34, range [34.34, 97.31]

Sequence (107 aa):
MLIYEYKLDGSRAQFAAIEEAIRTTQFIRNTCLRLWMDARGVSRNDLQHSCAVLARQFPFALSLNSQARQAAADRAWAAISPFSSCSPYKRRLHANLNTLLLYLSNK

Organism: NCBI:txid2490863